Protein AF-A0A7N2MA25-F1 (afdb_monomer_lite)

Foldseek 3Di:
DDPVVVVVVVVVVVVVPDDDDDDDPDDDPPDDDDPPDWCAPPVRQETQFKAWAPDWFADQLVVRHHYKHAAACAPVGSPGAQWIWGWDDDPFIWIFIGRNPHTPDTQDGDPPQGRPNCCVSHPDPFKDWDFDDDNGITTIHIHGPDNPKTKIWGDHNPDIDIDIDDDD

Radius of gyration: 19.83 Å; chains: 1; bounding box: 59×54×41 Å

Structure (mmCIF, N/CA/C/O backbone):
data_AF-A0A7N2MA25-F1
#
_entry.id   AF-A0A7N2MA25-F1
#
loop_
_atom_site.group_PDB
_atom_site.id
_atom_site.type_symbol
_atom_site.label_atom_id
_atom_site.label_alt_id
_atom_site.label_comp_id
_atom_site.label_asym_id
_atom_site.label_entity_id
_atom_site.label_seq_id
_atom_site.pdbx_PDB_ins_code
_atom_site.Cartn_x
_atom_site.Cartn_y
_atom_site.Cartn_z
_atom_site.occupancy
_atom_site.B_iso_or_equiv
_atom_site.auth_seq_id
_atom_site.auth_comp_id
_atom_site.auth_asym_id
_atom_site.auth_atom_id
_atom_site.pdbx_PDB_model_num
ATOM 1 N N . MET A 1 1 ? -39.506 -39.797 2.933 1.00 55.94 1 MET A N 1
ATOM 2 C CA . MET A 1 1 ? -38.045 -39.605 2.817 1.00 55.94 1 MET A CA 1
ATOM 3 C C . MET A 1 1 ? -37.499 -39.537 4.226 1.00 55.94 1 MET A C 1
ATOM 5 O O . MET A 1 1 ? -38.011 -38.755 5.014 1.00 55.94 1 MET A O 1
ATOM 9 N N . ASP A 1 2 ? -36.587 -40.445 4.551 1.00 72.44 2 ASP A N 1
ATOM 10 C CA . ASP A 1 2 ? -36.148 -40.732 5.917 1.00 72.44 2 ASP A CA 1
ATOM 11 C C . ASP A 1 2 ? -35.286 -39.594 6.486 1.00 72.44 2 ASP A C 1
ATOM 13 O O . ASP A 1 2 ? -34.375 -39.114 5.809 1.00 72.44 2 ASP A O 1
ATOM 17 N N . ILE A 1 3 ? -35.547 -39.169 7.725 1.00 68.56 3 ILE A N 1
ATOM 18 C CA . ILE A 1 3 ? -34.799 -38.088 8.405 1.00 68.56 3 ILE A CA 1
ATOM 19 C C . ILE A 1 3 ? -33.303 -38.425 8.481 1.00 68.56 3 ILE A C 1
ATOM 21 O O . ILE A 1 3 ? -32.451 -37.546 8.344 1.00 68.56 3 ILE A O 1
ATOM 25 N N . PHE A 1 4 ? -32.980 -39.715 8.593 1.00 60.16 4 PHE A N 1
ATOM 26 C CA . PHE A 1 4 ? -31.611 -40.220 8.589 1.00 60.16 4 PHE A CA 1
ATOM 27 C C . PHE A 1 4 ? -30.859 -39.934 7.280 1.00 60.16 4 PHE A C 1
ATOM 29 O O . PHE A 1 4 ? -29.661 -39.659 7.317 1.00 60.16 4 PHE A O 1
ATOM 36 N N . ALA A 1 5 ? -31.544 -39.909 6.131 1.00 62.34 5 ALA A N 1
ATOM 37 C CA . ALA A 1 5 ? -30.923 -39.576 4.848 1.00 62.34 5 ALA A CA 1
ATOM 38 C C . ALA A 1 5 ? -30.605 -38.075 4.729 1.00 62.34 5 ALA A C 1
ATOM 40 O O . ALA A 1 5 ? -29.614 -37.700 4.106 1.00 62.34 5 ALA A O 1
ATOM 41 N N . PHE A 1 6 ? -31.412 -37.212 5.357 1.00 59.50 6 PHE A N 1
ATOM 42 C CA . PHE A 1 6 ? -31.231 -35.758 5.304 1.00 59.50 6 PHE A CA 1
ATOM 43 C C . PHE A 1 6 ? -30.041 -35.292 6.151 1.00 59.50 6 PHE A C 1
ATOM 45 O O . PHE A 1 6 ? -29.257 -34.460 5.702 1.00 59.50 6 PHE A O 1
ATOM 52 N N . VAL A 1 7 ? -29.869 -35.879 7.340 1.00 66.12 7 VAL A N 1
ATOM 53 C CA . VAL A 1 7 ? -28.727 -35.596 8.227 1.00 66.12 7 VAL A CA 1
ATOM 54 C C . VAL A 1 7 ? -27.410 -36.056 7.595 1.00 66.12 7 VAL A C 1
ATOM 56 O O . VAL A 1 7 ? -26.409 -35.348 7.681 1.00 66.12 7 VAL A O 1
ATOM 59 N N . TYR A 1 8 ? -27.416 -37.202 6.907 1.00 63.12 8 TYR A N 1
ATOM 60 C CA . TYR A 1 8 ? -26.230 -37.717 6.218 1.00 63.12 8 TYR A CA 1
ATOM 61 C C . TYR A 1 8 ? -25.859 -36.863 4.995 1.00 63.12 8 TYR A C 1
ATOM 63 O O . TYR A 1 8 ? -24.689 -36.551 4.770 1.00 63.12 8 TYR A O 1
ATOM 71 N N . LEU A 1 9 ? -26.862 -36.414 4.230 1.00 59.19 9 LEU A N 1
ATOM 72 C CA . LEU A 1 9 ? -26.652 -35.526 3.088 1.00 59.19 9 LEU A CA 1
ATOM 73 C C . LEU A 1 9 ? -26.126 -34.155 3.542 1.00 59.19 9 LEU A C 1
ATOM 75 O O . LEU A 1 9 ? -25.170 -33.648 2.957 1.00 59.19 9 LEU A O 1
ATOM 79 N N . SER A 1 10 ? -26.664 -33.590 4.630 1.00 63.06 10 SER A N 1
ATOM 80 C CA . SER A 1 10 ? -26.187 -32.310 5.165 1.00 63.06 10 SER A CA 1
ATOM 81 C C . SER A 1 10 ? -24.799 -32.409 5.806 1.00 63.06 10 SER A C 1
ATOM 83 O O . SER A 1 10 ? -24.002 -31.486 5.655 1.00 63.06 10 SER A O 1
ATOM 85 N N . SER A 1 11 ? -24.471 -33.518 6.485 1.00 60.53 11 SER A N 1
ATOM 86 C CA . SER A 1 11 ? -23.129 -33.717 7.050 1.00 60.53 11 SER A CA 1
ATOM 87 C C . SER A 1 11 ? -22.079 -33.942 5.962 1.00 60.53 11 SER A C 1
ATOM 89 O O . SER A 1 11 ? -20.957 -33.465 6.097 1.00 60.53 11 SER A O 1
ATOM 91 N N . SER A 1 12 ? -22.439 -34.620 4.865 1.00 59.78 12 SER A N 1
ATOM 92 C CA . SER A 1 12 ? -21.549 -34.801 3.711 1.00 59.78 12 SER A CA 1
ATOM 93 C C . SER A 1 12 ? -21.283 -33.491 2.958 1.00 59.78 12 SER A C 1
ATOM 95 O O . SER A 1 12 ? -20.166 -33.276 2.495 1.00 59.78 12 SER A O 1
ATOM 97 N N . LEU A 1 13 ? -22.261 -32.573 2.912 1.00 56.47 13 LEU A N 1
ATOM 98 C CA . LEU A 1 13 ? -22.093 -31.246 2.310 1.00 56.47 13 LEU A CA 1
ATOM 99 C C . LEU A 1 13 ? -21.123 -30.361 3.107 1.00 56.47 13 LEU A C 1
ATOM 101 O O . LEU A 1 13 ? -20.399 -29.569 2.514 1.00 56.47 13 LEU A O 1
ATOM 105 N N . LEU A 1 14 ? -21.076 -30.507 4.436 1.00 52.88 14 LEU A N 1
ATOM 106 C CA . LEU A 1 14 ? -20.194 -29.724 5.310 1.00 52.88 14 LEU A CA 1
ATOM 107 C C . LEU A 1 14 ? -18.705 -30.074 5.152 1.00 52.88 14 LEU A C 1
ATOM 109 O O . LEU A 1 14 ? -17.858 -29.225 5.419 1.00 52.88 14 LEU A O 1
ATOM 113 N N . PHE A 1 15 ? -18.373 -31.275 4.667 1.00 51.00 15 PHE A N 1
ATOM 114 C CA . PHE A 1 15 ? -16.983 -31.675 4.416 1.00 51.00 15 PHE A CA 1
ATOM 115 C C . PHE A 1 15 ? -16.369 -31.025 3.166 1.00 51.00 15 PHE A C 1
ATOM 117 O O . PHE A 1 15 ? -15.150 -30.914 3.086 1.00 51.00 15 PHE A O 1
ATOM 124 N N . PHE A 1 16 ? -17.183 -30.543 2.220 1.00 49.88 16 PHE A N 1
ATOM 125 C CA . PHE A 1 16 ? -16.692 -29.916 0.985 1.00 49.88 16 PHE A CA 1
ATOM 126 C C . PHE A 1 16 ? -16.397 -28.412 1.111 1.00 49.88 16 PHE A C 1
ATOM 128 O O . PHE A 1 16 ? -15.905 -27.813 0.159 1.00 49.88 16 PHE A O 1
ATOM 135 N N . TYR A 1 17 ? -16.660 -27.794 2.268 1.00 52.81 17 TYR A N 1
ATOM 136 C CA . TYR A 1 17 ? -16.402 -26.361 2.477 1.00 52.81 17 TYR A CA 1
ATOM 137 C C . TYR A 1 17 ? -15.023 -26.043 3.066 1.00 52.81 17 TYR A C 1
ATOM 139 O O . TYR A 1 17 ? -14.656 -24.871 3.139 1.00 52.81 17 TYR A O 1
ATOM 147 N N . PHE A 1 18 ? -14.238 -27.049 3.454 1.00 43.97 18 PHE A N 1
ATOM 148 C CA . PHE A 1 18 ? -12.898 -26.834 3.995 1.00 43.97 18 PHE A CA 1
ATOM 149 C C . PHE A 1 18 ? -11.845 -27.120 2.926 1.00 43.97 18 PHE A C 1
ATOM 151 O O . PHE A 1 18 ? -11.321 -28.224 2.812 1.00 43.97 18 PHE A O 1
ATOM 158 N N . VAL A 1 19 ? -11.534 -26.097 2.130 1.00 56.16 19 VAL A N 1
ATOM 159 C CA . VAL A 1 19 ? -10.281 -26.069 1.372 1.00 56.16 19 VAL A CA 1
ATOM 160 C C . VAL A 1 19 ? -9.181 -25.724 2.371 1.00 56.16 19 VAL A C 1
ATOM 162 O O . VAL A 1 19 ? -9.130 -24.604 2.878 1.00 56.16 19 VAL A O 1
ATOM 165 N N . PHE A 1 20 ? -8.328 -26.693 2.699 1.00 49.16 20 PHE A N 1
ATOM 166 C CA . PHE A 1 20 ? -7.102 -26.415 3.440 1.00 49.16 20 PHE A CA 1
ATOM 167 C C . PHE A 1 20 ? -6.150 -25.623 2.534 1.00 49.16 20 PHE A C 1
ATOM 169 O O . PHE A 1 20 ? -5.960 -25.978 1.371 1.00 49.16 20 PHE A O 1
ATOM 176 N N . SER A 1 21 ? -5.591 -24.531 3.055 1.00 57.19 21 SER A N 1
ATOM 177 C CA . SER A 1 21 ? -4.531 -23.766 2.398 1.00 57.19 21 SER A CA 1
ATOM 178 C C . SER A 1 21 ? -3.234 -24.030 3.149 1.00 57.19 21 SER A C 1
ATOM 180 O O . SER A 1 21 ? -3.105 -23.608 4.296 1.00 57.19 21 SER A O 1
ATOM 182 N N . ASP A 1 22 ? -2.289 -24.713 2.511 1.00 62.56 22 ASP A N 1
ATOM 183 C CA . ASP A 1 22 ? -0.941 -24.904 3.046 1.00 62.56 22 ASP A CA 1
ATOM 184 C C . ASP A 1 22 ? -0.049 -23.724 2.641 1.00 62.56 22 ASP A C 1
ATOM 186 O O . ASP A 1 22 ? -0.010 -23.330 1.474 1.00 62.56 22 ASP A O 1
ATOM 190 N N . ALA A 1 23 ? 0.676 -23.157 3.606 1.00 63.81 23 ALA A N 1
ATOM 191 C CA . ALA A 1 23 ? 1.702 -22.147 3.372 1.00 63.81 23 ALA A CA 1
ATOM 192 C C . ALA A 1 23 ? 3.058 -22.696 3.833 1.00 63.81 23 ALA A C 1
ATOM 194 O O . ALA A 1 23 ? 3.154 -23.330 4.881 1.00 63.81 23 ALA A O 1
ATOM 195 N N . ALA A 1 24 ? 4.105 -22.484 3.034 1.00 67.25 24 ALA A N 1
ATOM 196 C CA . ALA A 1 24 ? 5.459 -22.880 3.399 1.00 67.25 24 ALA A CA 1
ATOM 197 C C . ALA A 1 24 ? 6.098 -21.815 4.305 1.00 67.25 24 ALA A C 1
ATOM 199 O O . ALA A 1 24 ? 6.186 -20.648 3.926 1.00 67.25 24 ALA A O 1
ATOM 200 N N . ASP A 1 25 ? 6.606 -22.233 5.465 1.00 66.38 25 ASP A N 1
ATOM 201 C CA . ASP A 1 25 ? 7.183 -21.334 6.479 1.00 66.38 25 ASP A CA 1
ATOM 202 C C . ASP A 1 25 ? 8.663 -20.980 6.222 1.00 66.38 25 ASP A C 1
ATOM 204 O O . ASP A 1 25 ? 9.297 -20.272 7.007 1.00 66.38 25 ASP A O 1
ATOM 208 N N . SER A 1 26 ? 9.276 -21.520 5.165 1.00 65.06 26 SER A N 1
ATOM 209 C CA . SER A 1 26 ? 10.691 -21.309 4.834 1.00 65.06 26 SER A CA 1
ATOM 210 C C . SER A 1 26 ? 10.931 -21.435 3.333 1.00 65.06 26 SER A C 1
ATOM 212 O O . SER A 1 26 ? 10.431 -22.362 2.699 1.00 65.06 26 SER A O 1
ATOM 214 N N . ILE A 1 27 ? 11.729 -20.516 2.781 1.00 68.12 27 ILE A N 1
ATOM 215 C CA . ILE A 1 27 ? 12.144 -20.510 1.375 1.00 68.12 27 ILE A CA 1
ATOM 216 C C . ILE A 1 27 ? 13.655 -20.723 1.269 1.00 68.12 27 ILE A C 1
ATOM 218 O O . ILE A 1 27 ? 14.432 -20.177 2.051 1.00 68.12 27 ILE A O 1
ATOM 222 N N . THR A 1 28 ? 14.078 -21.524 0.297 1.00 68.31 28 THR A N 1
ATOM 223 C CA . THR A 1 28 ? 15.496 -21.742 -0.033 1.00 68.31 28 THR A CA 1
ATOM 224 C C . THR A 1 28 ? 15.857 -21.016 -1.331 1.00 68.31 28 THR A C 1
ATOM 226 O O . THR A 1 28 ? 14.993 -20.799 -2.175 1.00 68.31 28 THR A O 1
ATOM 229 N N . GLN A 1 29 ? 17.133 -20.658 -1.531 1.00 52.62 29 GLN A N 1
ATOM 230 C CA . GLN A 1 29 ? 17.585 -19.898 -2.715 1.00 52.62 29 GLN A CA 1
ATOM 231 C C . GLN A 1 29 ? 17.231 -20.543 -4.068 1.00 52.62 29 GLN A C 1
ATOM 233 O O . GLN A 1 29 ? 17.138 -19.839 -5.068 1.00 52.62 29 GLN A O 1
ATOM 238 N N . PHE A 1 30 ? 17.039 -21.863 -4.115 1.00 69.56 30 PHE A N 1
ATOM 239 C CA . PHE A 1 30 ? 16.773 -22.604 -5.353 1.00 69.56 30 PHE A CA 1
ATOM 240 C C . PHE A 1 30 ? 15.283 -22.853 -5.615 1.00 69.56 30 PHE A C 1
ATOM 242 O O . PHE A 1 30 ? 14.934 -23.514 -6.591 1.00 69.56 30 PHE A O 1
ATOM 249 N N . GLN A 1 31 ? 14.394 -22.345 -4.759 1.00 66.56 31 GLN A N 1
ATOM 250 C CA . GLN A 1 31 ? 12.957 -22.415 -4.994 1.00 66.56 31 GLN A CA 1
ATOM 251 C C . GLN A 1 31 ? 12.506 -21.234 -5.853 1.00 66.56 31 GLN A C 1
ATOM 253 O O . GLN A 1 31 ? 12.561 -20.079 -5.437 1.00 66.56 31 GLN A O 1
ATOM 258 N N . SER A 1 32 ? 12.022 -21.535 -7.057 1.00 60.56 32 SER A N 1
ATOM 259 C CA . SER A 1 32 ? 11.323 -20.562 -7.892 1.00 60.56 32 SER A CA 1
ATOM 260 C C . SER A 1 32 ? 9.935 -20.284 -7.317 1.00 60.56 32 SER A C 1
ATOM 262 O O . SER A 1 32 ? 9.167 -21.216 -7.076 1.00 60.56 32 SER A O 1
ATOM 264 N N . LEU A 1 33 ? 9.592 -19.010 -7.146 1.00 63.66 33 LEU A N 1
ATOM 265 C CA . LEU A 1 33 ? 8.234 -18.586 -6.813 1.00 63.66 33 LEU A CA 1
ATOM 266 C C . LEU A 1 33 ? 7.412 -18.490 -8.098 1.00 6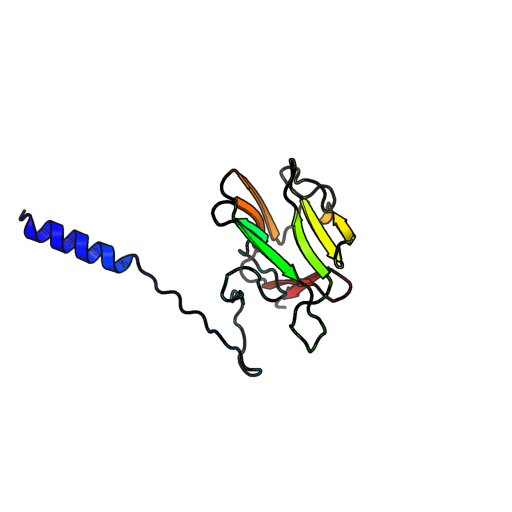3.66 33 LEU A C 1
ATOM 268 O O . LEU A 1 33 ? 7.834 -17.823 -9.042 1.00 63.66 33 LEU A O 1
ATOM 272 N N . SER A 1 34 ? 6.248 -19.139 -8.138 1.00 57.75 34 SER A N 1
ATOM 273 C CA . SER A 1 34 ? 5.287 -18.928 -9.222 1.00 57.75 34 SER A CA 1
ATOM 274 C C . SER A 1 34 ? 4.583 -17.583 -9.061 1.00 57.75 34 SER A C 1
ATOM 276 O O . SER A 1 34 ? 4.331 -17.134 -7.938 1.00 57.75 34 SER A O 1
ATOM 278 N N . ASP A 1 35 ? 4.218 -16.947 -10.170 1.00 48.81 35 ASP A N 1
ATOM 279 C CA . ASP A 1 35 ? 3.428 -15.719 -10.125 1.00 48.81 35 ASP A CA 1
ATOM 280 C C . ASP A 1 35 ? 2.061 -15.955 -9.470 1.00 48.81 35 ASP A C 1
ATOM 282 O O . ASP A 1 35 ? 1.439 -17.006 -9.622 1.00 48.81 35 ASP A O 1
ATOM 286 N N . GLY A 1 36 ? 1.621 -14.973 -8.681 1.00 53.19 36 GLY A N 1
ATOM 287 C CA . GLY A 1 36 ? 0.456 -15.093 -7.798 1.00 53.19 36 GLY A CA 1
ATOM 288 C C . GLY A 1 36 ? 0.785 -15.621 -6.397 1.00 53.19 36 GLY A C 1
ATOM 289 O O . GLY A 1 36 ? -0.057 -15.533 -5.504 1.00 53.19 36 GLY A O 1
ATOM 290 N N . THR A 1 37 ? 2.012 -16.096 -6.158 1.00 54.41 37 THR A N 1
ATOM 291 C CA . THR A 1 37 ? 2.454 -16.480 -4.811 1.00 54.41 37 THR A CA 1
ATOM 292 C C . THR A 1 37 ? 2.776 -15.223 -4.008 1.00 54.41 37 THR A C 1
ATOM 294 O O . THR A 1 37 ? 3.712 -14.491 -4.326 1.00 54.41 37 THR A O 1
ATOM 297 N N . THR A 1 38 ? 1.995 -14.957 -2.962 1.00 58.69 38 THR A N 1
ATOM 298 C CA . THR A 1 38 ? 2.275 -13.864 -2.025 1.00 58.69 38 THR A CA 1
ATOM 299 C C . THR A 1 38 ? 3.033 -14.433 -0.836 1.00 58.69 38 THR A C 1
ATOM 301 O O . THR A 1 38 ? 2.508 -15.278 -0.116 1.00 58.69 38 THR A O 1
ATOM 304 N N . LEU A 1 39 ? 4.265 -13.976 -0.620 1.00 65.81 39 LEU A N 1
ATOM 305 C CA . LEU A 1 39 ? 5.011 -14.314 0.588 1.00 65.81 39 LEU A CA 1
ATOM 306 C C . LEU A 1 39 ? 4.551 -13.397 1.707 1.00 65.81 39 LEU A C 1
ATOM 308 O O . LEU A 1 39 ? 5.001 -12.260 1.795 1.00 65.81 39 LEU A O 1
ATOM 312 N N . VAL A 1 40 ? 3.619 -13.880 2.516 1.00 66.00 40 VAL A N 1
ATOM 313 C CA . VAL A 1 40 ? 3.088 -13.150 3.664 1.00 66.00 40 VAL A CA 1
ATOM 314 C C . VAL A 1 40 ? 3.796 -13.633 4.926 1.00 66.00 40 VAL A C 1
ATOM 316 O O . VAL A 1 40 ? 4.109 -14.816 5.055 1.00 66.00 40 VAL A O 1
ATOM 319 N N . SER A 1 41 ? 4.071 -12.727 5.857 1.00 65.19 41 SER A N 1
ATOM 320 C CA . SER A 1 41 ? 4.523 -13.080 7.196 1.00 65.19 41 SER A CA 1
ATOM 321 C C . SER A 1 41 ? 3.518 -14.010 7.885 1.00 65.19 41 SER A C 1
ATOM 323 O O . SER A 1 41 ? 2.326 -14.017 7.575 1.00 65.19 41 SER A O 1
ATOM 325 N N . LYS A 1 42 ? 3.995 -14.795 8.856 1.00 66.94 42 LYS A N 1
ATOM 326 C CA . LYS A 1 42 ? 3.188 -15.790 9.584 1.00 66.94 42 LYS A CA 1
ATOM 327 C C . LYS A 1 42 ? 1.910 -15.213 10.213 1.00 66.94 42 LYS A C 1
ATOM 329 O O . LYS A 1 42 ? 0.911 -15.910 10.342 1.00 66.94 42 LYS A O 1
ATOM 334 N N . ASP A 1 43 ? 1.961 -13.959 10.636 1.00 66.12 43 ASP A N 1
ATOM 335 C CA . ASP A 1 43 ? 0.877 -13.199 11.261 1.00 66.12 43 ASP A CA 1
ATOM 336 C C . ASP A 1 43 ? 0.054 -12.366 10.263 1.00 66.12 43 ASP A C 1
ATOM 338 O O . ASP A 1 43 ? -0.885 -11.683 10.662 1.00 66.12 43 ASP A O 1
ATOM 342 N N . GLY A 1 44 ? 0.377 -12.405 8.968 1.00 62.56 44 GLY A N 1
ATOM 343 C CA . GLY A 1 44 ? -0.350 -11.648 7.952 1.00 62.56 44 GLY A CA 1
ATOM 344 C C . GLY A 1 44 ? 0.017 -10.164 7.866 1.00 62.56 44 GLY A C 1
ATOM 345 O O . GLY A 1 44 ? -0.571 -9.458 7.046 1.00 62.56 44 GLY A O 1
ATOM 346 N N . SER A 1 45 ? 0.933 -9.682 8.712 1.00 55.41 45 SER A N 1
ATOM 347 C CA . SER A 1 45 ? 1.233 -8.254 8.889 1.00 55.41 45 SER A CA 1
ATOM 348 C C . SER A 1 45 ? 1.987 -7.631 7.718 1.00 55.41 45 SER A C 1
ATOM 350 O O . SER A 1 45 ? 1.862 -6.435 7.469 1.00 55.41 45 SER A O 1
ATOM 352 N N . PHE A 1 46 ? 2.735 -8.417 6.944 1.00 53.69 46 PHE A N 1
ATOM 353 C CA . PHE A 1 46 ? 3.404 -7.901 5.756 1.00 53.69 46 PHE A CA 1
ATOM 354 C C . PHE A 1 46 ? 3.536 -8.942 4.657 1.00 53.69 46 PHE A C 1
ATOM 356 O O . PHE A 1 46 ? 3.686 -10.132 4.915 1.00 53.69 46 PHE A O 1
ATOM 363 N N . ALA A 1 47 ? 3.539 -8.475 3.411 1.00 60.06 47 ALA A N 1
ATOM 364 C CA . ALA A 1 47 ? 3.958 -9.269 2.268 1.00 60.06 47 ALA A CA 1
ATOM 365 C C . ALA A 1 47 ? 5.363 -8.835 1.839 1.00 60.06 47 ALA A C 1
ATOM 367 O O . ALA A 1 47 ? 5.674 -7.643 1.832 1.00 60.06 47 ALA A O 1
ATOM 368 N N . LEU A 1 48 ? 6.222 -9.793 1.497 1.00 63.69 48 LEU A N 1
ATOM 369 C CA . LEU A 1 48 ? 7.592 -9.545 1.069 1.00 63.69 48 LEU A CA 1
ATOM 370 C C . LEU A 1 48 ? 7.591 -8.615 -0.148 1.00 63.69 48 LEU A C 1
ATOM 372 O O . LEU A 1 48 ? 7.236 -9.078 -1.221 1.00 63.69 48 LEU A O 1
ATOM 376 N N . GLY A 1 49 ? 7.985 -7.346 0.035 1.00 57.09 49 GLY A N 1
ATOM 377 C CA . GLY A 1 49 ? 8.473 -6.348 -0.943 1.00 57.09 49 GLY A CA 1
ATOM 378 C C . GLY A 1 49 ? 7.718 -6.102 -2.260 1.00 57.09 49 GLY A C 1
ATOM 379 O O . GLY A 1 49 ? 8.076 -5.178 -2.987 1.00 57.09 49 GLY A O 1
ATOM 380 N N . PHE A 1 50 ? 6.707 -6.896 -2.588 1.00 70.44 50 PHE A N 1
ATOM 381 C CA . PHE A 1 50 ? 6.057 -6.975 -3.883 1.00 70.44 50 PHE A CA 1
ATOM 382 C C . PHE A 1 50 ? 4.561 -6.770 -3.685 1.00 70.44 50 PHE A C 1
ATOM 384 O O . PHE A 1 50 ? 3.915 -7.488 -2.925 1.00 70.44 50 PHE A O 1
ATOM 391 N N . PHE A 1 51 ? 4.001 -5.803 -4.400 1.00 78.06 51 PHE A N 1
ATOM 392 C CA . PHE A 1 51 ? 2.562 -5.630 -4.511 1.00 78.06 51 PHE A CA 1
ATOM 393 C C . PHE A 1 51 ? 2.101 -6.094 -5.886 1.00 78.06 51 PHE A C 1
ATOM 395 O O . PHE A 1 51 ? 2.423 -5.479 -6.910 1.00 78.06 51 PHE A O 1
ATOM 402 N N . SER A 1 52 ? 1.371 -7.202 -5.881 1.00 82.00 52 SER A N 1
ATOM 403 C CA . SER A 1 52 ? 0.932 -7.949 -7.057 1.00 82.00 52 SER A CA 1
ATOM 404 C C . SER A 1 52 ? -0.583 -7.817 -7.261 1.00 82.00 52 SER A C 1
ATOM 406 O O . SER A 1 52 ? -1.297 -7.434 -6.327 1.00 82.00 52 SER A O 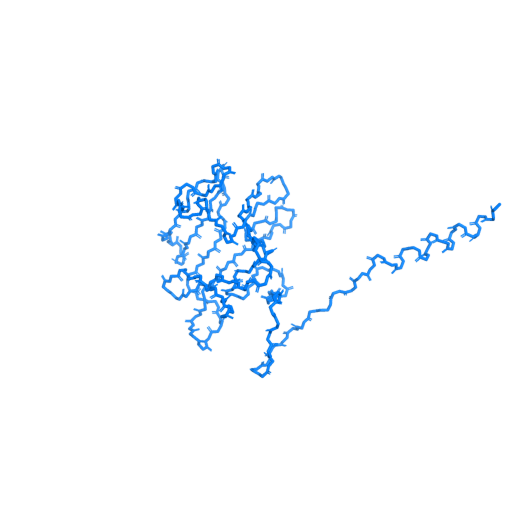1
ATOM 408 N N . PRO A 1 53 ? -1.095 -8.134 -8.464 1.00 84.31 53 PRO A N 1
ATOM 409 C CA . PRO A 1 53 ? -2.523 -8.107 -8.742 1.00 84.31 53 PRO A CA 1
ATOM 410 C C . PRO A 1 53 ? -3.333 -8.928 -7.729 1.00 84.31 53 PRO A C 1
ATOM 412 O O . PRO A 1 53 ? -2.914 -10.014 -7.335 1.00 84.31 53 PRO A O 1
ATOM 415 N N . GLY A 1 54 ? -4.486 -8.411 -7.304 1.00 82.56 54 GLY A N 1
ATOM 416 C CA . GLY A 1 54 ? -5.381 -9.062 -6.339 1.00 82.56 54 GLY A CA 1
ATOM 417 C C . GLY A 1 54 ? -4.988 -8.914 -4.862 1.00 82.56 54 GLY A C 1
ATOM 418 O O . GLY A 1 54 ? -5.800 -9.213 -3.984 1.00 82.56 54 GLY A O 1
ATOM 419 N N . MET A 1 55 ? -3.788 -8.411 -4.552 1.00 86.00 55 MET A N 1
ATOM 420 C CA . MET A 1 55 ? -3.398 -8.113 -3.171 1.00 86.00 55 MET A CA 1
ATOM 421 C C . MET A 1 55 ? -4.128 -6.875 -2.630 1.00 86.00 55 MET A C 1
ATOM 423 O O . MET A 1 55 ? -4.443 -5.937 -3.366 1.00 86.00 55 MET A O 1
ATOM 427 N N . LYS A 1 56 ? -4.341 -6.848 -1.309 1.00 90.56 5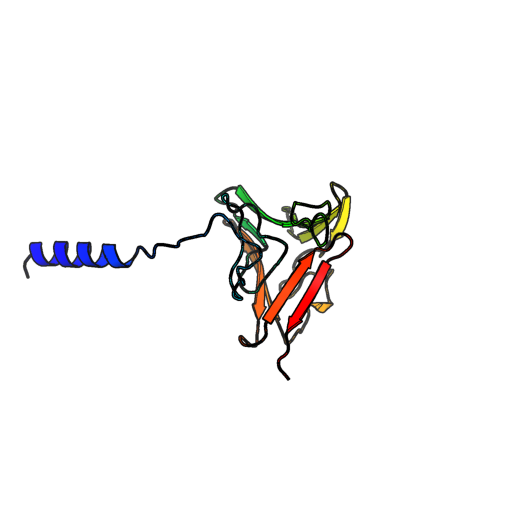6 LYS A N 1
ATOM 428 C CA . LYS A 1 56 ? -4.904 -5.702 -0.583 1.00 90.56 56 LYS A CA 1
ATOM 429 C C . LYS A 1 56 ? -3.808 -4.991 0.206 1.00 90.56 56 LYS A C 1
ATOM 431 O O . LYS A 1 56 ? -3.253 -5.572 1.133 1.00 90.56 56 LYS A O 1
ATOM 436 N N . LEU A 1 57 ? -3.539 -3.737 -0.141 1.00 90.81 57 LEU A N 1
ATOM 437 C CA . LEU A 1 57 ? -2.680 -2.828 0.613 1.00 90.81 57 LEU A CA 1
ATOM 438 C C . LEU A 1 57 ? -3.559 -1.929 1.486 1.00 90.81 57 LEU A C 1
ATOM 440 O O . LEU A 1 57 ? -4.344 -1.147 0.955 1.00 90.81 57 LEU A O 1
ATOM 444 N N . GLY A 1 58 ? -3.456 -2.038 2.804 1.00 93.81 58 GLY A N 1
ATOM 445 C CA . GLY A 1 58 ? -4.255 -1.290 3.766 1.00 93.81 58 GLY A CA 1
ATOM 446 C C . GLY A 1 58 ? -4.799 -2.152 4.898 1.00 93.81 58 GLY A C 1
ATOM 447 O O . GLY A 1 58 ? -4.289 -3.225 5.196 1.00 93.81 58 GLY A O 1
ATOM 448 N N . TRP A 1 59 ? -5.873 -1.685 5.512 1.00 95.06 59 TRP A N 1
ATOM 449 C CA . TRP A 1 59 ? -6.342 -2.137 6.810 1.00 95.06 59 TRP A CA 1
ATOM 450 C C . TRP A 1 59 ? -7.514 -3.106 6.722 1.00 95.06 59 TRP A C 1
ATOM 452 O O . TRP A 1 59 ? -8.510 -2.848 6.040 1.00 95.06 59 TRP A O 1
ATOM 462 N N . ASP A 1 60 ? -7.431 -4.177 7.501 1.00 94.69 60 ASP A N 1
ATOM 463 C CA . ASP A 1 60 ? -8.593 -4.913 7.981 1.00 94.69 60 ASP A CA 1
ATOM 464 C C . ASP A 1 60 ? -8.988 -4.363 9.355 1.00 94.69 60 ASP A C 1
ATOM 466 O O . ASP A 1 60 ? -8.332 -4.623 10.364 1.00 94.69 60 ASP A O 1
ATOM 470 N N . LEU A 1 61 ? -10.059 -3.570 9.392 1.00 95.75 61 LEU A N 1
ATOM 471 C CA . LEU A 1 61 ? -10.506 -2.882 10.605 1.00 95.75 61 LEU A CA 1
ATOM 472 C C . LEU A 1 61 ? -11.169 -3.834 11.607 1.00 95.75 61 LEU A C 1
ATOM 474 O O . LEU A 1 61 ? -11.389 -3.458 12.754 1.00 95.75 61 LEU A O 1
ATOM 478 N N . ARG A 1 62 ? -11.531 -5.053 11.187 1.00 94.62 62 ARG A N 1
ATOM 479 C CA . ARG A 1 62 ? -12.154 -6.048 12.072 1.00 94.62 62 ARG A CA 1
ATOM 480 C C . ARG A 1 62 ? -11.115 -6.763 12.919 1.00 94.62 62 ARG A C 1
ATOM 482 O O . ARG A 1 62 ? -11.410 -7.130 14.051 1.00 94.62 62 ARG A O 1
ATOM 489 N N . THR A 1 63 ? -9.937 -6.988 12.345 1.00 92.62 63 THR A N 1
ATOM 490 C CA . THR A 1 63 ? -8.832 -7.706 12.988 1.00 92.62 63 THR A CA 1
ATOM 491 C C . THR A 1 63 ? -7.699 -6.788 13.433 1.00 92.62 63 THR A C 1
ATOM 493 O O . THR A 1 63 ? -6.721 -7.291 13.970 1.00 92.62 63 THR A O 1
ATOM 496 N N . ASP A 1 64 ? -7.814 -5.480 13.186 1.00 91.56 64 ASP A N 1
ATOM 497 C CA . ASP A 1 64 ? -6.760 -4.486 13.429 1.00 91.56 64 ASP A CA 1
ATOM 498 C C . ASP A 1 64 ? -5.440 -4.836 12.714 1.00 91.56 64 ASP A C 1
ATOM 500 O O . ASP A 1 64 ? -4.345 -4.714 13.258 1.00 91.56 64 ASP A O 1
ATOM 504 N N . LEU A 1 65 ? -5.554 -5.334 11.477 1.00 90.50 65 LEU A N 1
ATOM 505 C CA . LEU A 1 65 ? -4.410 -5.765 10.673 1.00 90.50 65 LEU A CA 1
ATOM 506 C C . LEU A 1 65 ? -4.076 -4.711 9.616 1.00 90.50 65 LEU A C 1
ATOM 508 O O . LEU A 1 65 ? -4.860 -4.505 8.687 1.00 90.50 65 LEU A O 1
ATOM 512 N N . ASP A 1 66 ? -2.896 -4.103 9.719 1.00 89.81 66 ASP A N 1
ATOM 513 C CA . ASP A 1 66 ? -2.327 -3.232 8.685 1.00 89.81 66 ASP A CA 1
ATOM 514 C C . ASP A 1 66 ? -1.500 -4.052 7.690 1.00 89.81 66 ASP A C 1
ATOM 516 O O . ASP A 1 66 ? -0.539 -4.715 8.073 1.00 89.81 66 ASP A O 1
ATOM 520 N N . ARG A 1 67 ? -1.865 -4.000 6.408 1.00 89.81 67 ARG A N 1
ATOM 521 C CA . ARG A 1 67 ? -1.122 -4.612 5.303 1.00 89.81 67 ARG A CA 1
ATOM 522 C C . ARG A 1 67 ? -0.382 -3.510 4.554 1.00 89.81 67 ARG A C 1
ATOM 524 O O . ARG A 1 67 ? -0.982 -2.790 3.755 1.00 89.81 67 ARG A O 1
ATOM 531 N N . TYR A 1 68 ? 0.925 -3.413 4.744 1.00 87.69 68 TYR A N 1
ATOM 532 C CA . TYR A 1 68 ? 1.770 -2.424 4.072 1.00 87.69 68 TYR A CA 1
ATOM 533 C C . TYR A 1 68 ? 2.990 -3.082 3.414 1.00 87.69 68 TYR A C 1
ATOM 535 O O . TYR A 1 68 ? 3.341 -4.226 3.704 1.00 87.69 68 TYR A O 1
ATOM 543 N N . LEU A 1 69 ? 3.638 -2.360 2.498 1.00 85.31 69 LEU A N 1
ATOM 544 C CA . LEU A 1 69 ? 4.929 -2.752 1.936 1.00 85.31 69 LEU A CA 1
ATOM 545 C C . LEU A 1 69 ? 6.062 -2.093 2.708 1.00 85.31 69 LEU A C 1
ATOM 547 O O . LEU A 1 69 ? 5.962 -0.932 3.104 1.00 85.31 69 LEU A O 1
ATOM 551 N N . PHE A 1 70 ? 7.187 -2.787 2.803 1.00 85.25 70 PHE A N 1
ATOM 552 C CA . PHE A 1 70 ? 8.465 -2.197 3.174 1.00 85.25 70 PHE A CA 1
ATOM 553 C C . PHE A 1 70 ? 9.511 -2.470 2.098 1.00 85.25 70 PHE A C 1
ATOM 555 O O . PHE A 1 70 ? 9.436 -3.459 1.366 1.00 85.25 70 PHE A O 1
ATOM 562 N N . ALA A 1 71 ? 10.496 -1.584 2.015 1.00 83.81 71 ALA A N 1
ATOM 563 C CA . ALA A 1 71 ? 11.648 -1.775 1.153 1.00 83.81 71 ALA A CA 1
ATOM 564 C C . ALA A 1 71 ? 12.577 -2.828 1.734 1.00 83.81 71 ALA A C 1
ATOM 566 O O . ALA A 1 71 ? 12.736 -2.898 2.950 1.00 83.81 71 ALA A O 1
ATOM 567 N N . TRP A 1 72 ? 13.241 -3.599 0.882 1.00 78.81 72 TRP A N 1
ATOM 568 C CA . TRP A 1 72 ? 14.327 -4.456 1.345 1.00 78.81 72 TRP A CA 1
ATOM 569 C C . TRP A 1 72 ? 15.470 -3.614 1.901 1.00 78.81 72 TRP A C 1
ATOM 571 O O . TRP A 1 72 ? 15.765 -2.516 1.409 1.00 78.81 72 TRP A O 1
ATOM 581 N N . LYS A 1 73 ? 16.135 -4.142 2.927 1.00 78.25 73 LYS A N 1
ATOM 582 C CA . LYS A 1 73 ? 17.300 -3.497 3.513 1.00 78.25 73 LYS A CA 1
ATOM 583 C C . LYS A 1 73 ? 18.451 -3.414 2.521 1.00 78.25 73 LYS A C 1
ATOM 585 O O . LYS A 1 73 ? 19.170 -2.424 2.578 1.00 78.25 73 LYS A O 1
ATOM 590 N N . SER A 1 74 ? 18.609 -4.362 1.597 1.00 74.50 74 SER A N 1
ATOM 591 C CA . SER A 1 74 ? 19.474 -4.254 0.407 1.00 74.50 74 SER A CA 1
ATOM 592 C C . SER A 1 74 ? 19.040 -5.239 -0.687 1.00 74.50 74 SER A C 1
ATOM 594 O O . SER A 1 74 ? 18.106 -6.005 -0.485 1.00 74.50 74 SER A O 1
ATOM 596 N N . SER A 1 75 ? 19.710 -5.232 -1.846 1.00 73.50 75 SER A N 1
ATOM 597 C CA . SER A 1 75 ? 19.492 -6.220 -2.921 1.00 73.50 75 SER A CA 1
ATOM 598 C C . SER A 1 75 ? 19.628 -7.669 -2.450 1.00 73.50 75 SER A C 1
ATOM 600 O O . SER A 1 75 ? 18.943 -8.546 -2.966 1.00 73.50 75 SER A O 1
ATOM 602 N N . ASP A 1 76 ? 20.491 -7.896 -1.461 1.00 75.38 76 ASP A N 1
ATOM 603 C CA . ASP A 1 76 ? 20.856 -9.221 -0.956 1.00 75.38 76 ASP A CA 1
ATOM 604 C C . ASP A 1 76 ? 20.305 -9.491 0.458 1.00 75.38 76 ASP A C 1
ATOM 606 O O . ASP A 1 76 ? 20.449 -10.595 0.980 1.00 75.38 76 ASP A O 1
ATOM 610 N N . ASP A 1 77 ? 19.673 -8.494 1.090 1.00 72.00 77 ASP A N 1
ATOM 611 C CA . ASP A 1 77 ? 19.099 -8.574 2.436 1.00 72.00 77 ASP A CA 1
ATOM 612 C C . ASP A 1 77 ? 17.596 -8.228 2.390 1.00 72.00 77 ASP A C 1
ATOM 614 O O . ASP A 1 77 ? 17.234 -7.043 2.386 1.00 72.00 77 ASP A O 1
ATOM 618 N N . PRO A 1 78 ? 16.707 -9.243 2.379 1.00 72.94 78 PRO A N 1
ATOM 619 C CA . PRO A 1 78 ? 15.261 -9.049 2.312 1.00 72.94 78 PRO A CA 1
ATOM 620 C C . PRO A 1 78 ? 14.637 -8.599 3.641 1.00 72.94 78 PRO A C 1
ATOM 622 O O . PRO A 1 78 ? 13.412 -8.484 3.729 1.00 72.94 78 PRO A O 1
ATOM 625 N N . SER A 1 79 ? 15.438 -8.366 4.690 1.00 78.19 79 SER A N 1
ATOM 626 C CA . SER A 1 79 ? 14.920 -7.830 5.950 1.00 78.19 79 SER A CA 1
ATOM 627 C C . SER A 1 79 ? 14.318 -6.426 5.763 1.00 78.19 79 SER A C 1
ATOM 629 O O . SER A 1 79 ? 14.670 -5.721 4.810 1.00 78.19 79 SER A O 1
ATOM 631 N N . PRO A 1 80 ? 13.396 -5.998 6.646 1.00 80.00 80 PRO A N 1
ATOM 632 C CA . PRO A 1 80 ? 12.756 -4.694 6.524 1.00 80.00 80 PRO A CA 1
ATOM 633 C C . PRO A 1 80 ? 13.753 -3.529 6.538 1.00 80.00 80 PRO A C 1
ATOM 635 O O . PRO A 1 80 ? 14.533 -3.354 7.474 1.00 80.00 80 PRO A O 1
ATOM 638 N N . GLY A 1 81 ? 13.704 -2.722 5.484 1.00 83.56 81 GLY A N 1
ATOM 639 C CA . GLY A 1 81 ? 14.405 -1.454 5.343 1.00 83.56 81 GLY A CA 1
ATOM 640 C C . GLY A 1 81 ? 13.589 -0.268 5.867 1.00 83.56 81 GLY A C 1
ATOM 641 O O . GLY A 1 81 ? 12.555 -0.415 6.513 1.00 83.56 81 GLY A O 1
ATOM 642 N N . ASN A 1 82 ? 14.064 0.944 5.574 1.00 87.38 82 ASN A N 1
ATOM 643 C CA . ASN A 1 82 ? 13.529 2.171 6.180 1.00 87.38 82 ASN A CA 1
ATOM 644 C C . ASN A 1 82 ? 12.331 2.783 5.446 1.00 87.38 82 ASN A C 1
ATOM 646 O O . ASN A 1 82 ? 11.679 3.662 6.011 1.00 87.38 82 ASN A O 1
ATOM 650 N N . LEU A 1 83 ? 12.085 2.394 4.193 1.00 88.50 83 LEU A N 1
ATOM 651 C CA . LEU A 1 83 ? 10.946 2.891 3.428 1.00 88.50 83 LEU A CA 1
ATOM 652 C C . LEU A 1 83 ? 9.739 1.979 3.619 1.00 88.50 83 LEU A C 1
ATOM 654 O O . LEU A 1 83 ? 9.872 0.759 3.538 1.00 88.50 83 LEU A O 1
ATOM 658 N N . THR A 1 84 ? 8.568 2.575 3.819 1.00 89.75 84 THR A N 1
ATOM 659 C CA . THR A 1 84 ? 7.291 1.864 3.905 1.00 89.75 84 THR A CA 1
ATOM 660 C C . THR A 1 84 ? 6.230 2.542 3.059 1.00 89.75 84 THR A C 1
ATOM 662 O O . THR A 1 84 ? 6.207 3.766 2.936 1.00 89.75 84 THR A O 1
ATOM 665 N N . TRP A 1 85 ? 5.341 1.751 2.467 1.00 89.56 85 TRP A N 1
ATOM 666 C CA . TRP A 1 85 ? 4.225 2.232 1.664 1.00 89.56 85 TRP A CA 1
ATOM 667 C C . TRP A 1 85 ? 2.937 1.549 2.104 1.00 89.56 85 TRP A C 1
ATOM 669 O O . TRP A 1 85 ? 2.843 0.325 2.087 1.00 89.56 85 TRP A O 1
ATOM 679 N N . GLY A 1 86 ? 1.945 2.334 2.506 1.00 91.75 86 GLY A N 1
ATOM 680 C CA . GLY A 1 86 ? 0.695 1.814 3.053 1.00 91.75 86 GLY A CA 1
ATOM 681 C C . GLY A 1 86 ? -0.377 2.888 3.129 1.00 91.75 86 GLY A C 1
ATOM 682 O O . GLY A 1 86 ? -0.182 4.004 2.642 1.00 91.75 86 GLY A O 1
ATOM 683 N N . ILE A 1 87 ? -1.515 2.549 3.732 1.00 94.69 87 ILE A N 1
ATOM 684 C CA . ILE A 1 87 ? -2.625 3.486 3.921 1.00 94.69 87 ILE A CA 1
ATOM 685 C C . ILE A 1 87 ? -2.544 4.107 5.308 1.00 94.69 87 ILE A C 1
ATOM 687 O O . ILE A 1 87 ? -2.433 3.402 6.306 1.00 94.69 87 ILE A O 1
ATOM 691 N N . GLU A 1 88 ? -2.677 5.428 5.378 1.00 95.00 88 GLU A N 1
ATOM 692 C CA . GLU A 1 88 ? -2.885 6.123 6.644 1.00 95.00 88 GLU A CA 1
ATOM 693 C C . GLU A 1 88 ? -4.376 6.405 6.855 1.00 95.00 88 GLU A C 1
ATOM 695 O O . GLU A 1 88 ? -5.035 7.016 6.010 1.00 95.00 88 GLU A O 1
ATOM 700 N N . LEU A 1 89 ? -4.918 5.937 7.982 1.00 93.94 89 LEU A N 1
ATOM 701 C CA . LEU A 1 89 ? -6.328 6.108 8.325 1.00 93.94 89 LEU A CA 1
ATOM 702 C C . LEU A 1 89 ? -6.589 7.506 8.899 1.00 93.94 89 LEU A C 1
ATOM 704 O O . LEU A 1 89 ? -5.958 7.934 9.862 1.00 93.94 89 LEU A O 1
ATOM 708 N N . HIS A 1 90 ? -7.562 8.204 8.322 1.00 90.12 90 HIS A N 1
ATOM 709 C CA . HIS A 1 90 ? -8.184 9.423 8.847 1.00 90.12 90 HIS A CA 1
ATOM 710 C C . HIS A 1 90 ? -9.525 9.631 8.119 1.00 90.12 90 HIS A C 1
ATOM 712 O O . HIS A 1 90 ? -10.019 8.713 7.467 1.00 90.12 90 HIS A O 1
ATOM 718 N N . ASN A 1 91 ? -10.117 10.831 8.177 1.00 90.50 91 ASN A N 1
ATOM 719 C CA . ASN A 1 91 ? -11.399 11.119 7.509 1.00 90.50 91 ASN A CA 1
ATOM 720 C C . ASN A 1 91 ? -11.396 10.836 5.990 1.00 90.50 91 ASN A C 1
ATOM 722 O O . ASN A 1 91 ? -12.453 10.601 5.415 1.00 90.50 91 ASN A O 1
ATOM 726 N N . TYR A 1 92 ? -10.223 10.861 5.349 1.00 91.38 92 TYR A N 1
ATOM 727 C CA . TYR A 1 92 ? -10.048 10.667 3.908 1.00 91.38 92 TYR A CA 1
ATOM 728 C C . TYR A 1 92 ? -8.781 9.848 3.634 1.00 91.38 92 TYR A C 1
ATOM 730 O O . TYR A 1 92 ? -7.770 10.445 3.272 1.00 91.38 92 TYR A O 1
ATOM 738 N N . PRO A 1 93 ? -8.802 8.519 3.834 1.00 94.81 93 PRO A N 1
ATOM 739 C CA . PRO A 1 93 ? -7.583 7.720 3.820 1.00 94.81 93 PRO A CA 1
ATOM 740 C C . PRO A 1 93 ? -6.788 7.884 2.521 1.00 94.81 93 PRO A C 1
ATOM 742 O O . PRO A 1 93 ? -7.351 8.011 1.430 1.00 94.81 93 PRO A O 1
ATOM 745 N N . GLU A 1 94 ? -5.468 7.875 2.654 1.00 95.50 94 GLU A N 1
ATOM 746 C CA . GLU A 1 94 ? -4.524 8.129 1.568 1.00 95.50 94 GLU A CA 1
ATOM 747 C C . GLU A 1 94 ? -3.371 7.122 1.611 1.00 95.50 94 GLU A C 1
ATOM 749 O O . GLU A 1 94 ? -3.014 6.615 2.677 1.00 95.50 94 GLU A O 1
ATOM 754 N N . LEU A 1 95 ? -2.766 6.852 0.454 1.00 93.19 95 LEU A N 1
ATOM 755 C CA . LEU A 1 95 ? -1.510 6.116 0.391 1.00 93.19 95 LEU A CA 1
ATOM 756 C C . LEU A 1 95 ? -0.361 7.049 0.764 1.00 93.19 95 LEU A C 1
ATOM 758 O O . LEU A 1 95 ? -0.238 8.159 0.236 1.00 93.19 95 LEU A O 1
ATOM 762 N N . VAL A 1 96 ? 0.514 6.576 1.644 1.00 93.75 96 VAL A N 1
ATOM 763 C CA . VAL A 1 96 ? 1.667 7.330 2.131 1.00 93.75 96 VAL A CA 1
ATOM 764 C C . VAL A 1 96 ? 2.922 6.495 1.960 1.00 93.75 96 VAL A C 1
ATOM 766 O O . VAL A 1 96 ? 2.973 5.344 2.388 1.00 93.75 96 VAL A O 1
ATOM 769 N N . LEU A 1 97 ? 3.941 7.096 1.349 1.00 91.69 97 LEU A N 1
ATOM 770 C CA . LEU A 1 97 ? 5.306 6.582 1.371 1.00 91.69 97 LEU A CA 1
ATOM 771 C C . LEU A 1 97 ? 6.062 7.289 2.496 1.00 91.69 97 LEU A C 1
ATOM 773 O O . LEU A 1 97 ? 6.147 8.523 2.510 1.00 91.69 97 LEU A O 1
ATOM 777 N N . LYS A 1 98 ? 6.612 6.518 3.431 1.00 92.31 98 LYS A N 1
ATOM 778 C CA . LYS A 1 98 ? 7.357 7.023 4.587 1.00 92.31 98 LYS A CA 1
ATOM 779 C C . LYS A 1 98 ? 8.788 6.523 4.567 1.00 92.31 98 LYS A C 1
ATOM 781 O O . LYS A 1 98 ? 9.034 5.411 4.115 1.00 92.31 98 LYS A O 1
ATOM 786 N N . LYS A 1 99 ? 9.709 7.319 5.108 1.00 91.06 99 LYS A N 1
ATOM 787 C CA . LYS A 1 99 ? 11.056 6.891 5.498 1.00 91.06 99 LYS A CA 1
ATOM 788 C C . LYS A 1 99 ? 11.188 7.062 7.005 1.00 91.06 99 LYS A C 1
ATOM 790 O O . LYS A 1 99 ? 11.317 8.182 7.495 1.00 91.06 99 LYS A O 1
ATOM 795 N N . GLY A 1 100 ? 11.098 5.965 7.752 1.00 87.69 100 GLY A N 1
ATOM 796 C CA . GLY A 1 100 ? 10.912 6.038 9.202 1.00 87.69 100 GLY A CA 1
ATOM 797 C C . GLY A 1 100 ? 9.621 6.790 9.556 1.00 87.69 100 GLY A C 1
ATOM 798 O O . GLY A 1 100 ? 8.535 6.380 9.155 1.00 87.69 100 GLY A O 1
ATOM 799 N N . SER A 1 101 ? 9.730 7.901 10.289 1.00 88.06 101 SER A N 1
ATOM 800 C CA . SER A 1 101 ? 8.590 8.749 10.672 1.00 88.06 101 SER A CA 1
ATOM 801 C C . SER A 1 101 ? 8.249 9.848 9.656 1.00 88.06 101 SER A C 1
ATOM 803 O O . SER A 1 101 ? 7.185 10.460 9.754 1.00 88.06 101 SER A O 1
ATOM 805 N N . GLU A 1 102 ? 9.120 10.112 8.681 1.00 92.69 102 GLU A N 1
ATOM 806 C CA . GLU A 1 102 ? 8.944 11.204 7.723 1.00 92.69 102 GLU A CA 1
ATOM 807 C C . GLU A 1 102 ? 8.131 10.762 6.504 1.00 92.69 102 GLU A C 1
ATOM 809 O O . GLU A 1 102 ? 8.387 9.709 5.920 1.00 92.69 102 GLU A O 1
ATOM 814 N N . LYS A 1 103 ? 7.170 11.589 6.073 1.00 92.62 103 LYS A N 1
ATOM 815 C CA . LYS A 1 103 ? 6.379 11.350 4.856 1.00 92.62 103 LYS A CA 1
ATOM 816 C C . LYS A 1 103 ? 7.111 11.918 3.641 1.00 92.62 103 LYS A C 1
ATOM 818 O O . LYS A 1 103 ? 7.293 13.127 3.550 1.00 92.62 103 LYS A O 1
ATOM 823 N N . TYR A 1 104 ? 7.478 11.052 2.703 1.00 90.50 104 TYR A N 1
ATOM 824 C CA . TYR A 1 104 ? 8.151 11.428 1.454 1.00 90.50 104 TYR A CA 1
ATOM 825 C C . TYR A 1 104 ? 7.149 11.703 0.336 1.00 90.50 104 TYR A C 1
ATOM 827 O O . TYR A 1 104 ? 7.356 12.585 -0.492 1.00 90.50 104 TYR A O 1
ATOM 835 N N . PHE A 1 105 ? 6.048 10.954 0.319 1.00 90.88 105 PHE A N 1
ATOM 836 C CA . PHE A 1 105 ? 5.003 11.105 -0.680 1.00 90.88 105 PHE A CA 1
ATOM 837 C C . PHE A 1 105 ? 3.625 10.828 -0.075 1.00 90.88 105 PHE A C 1
ATOM 839 O O . PHE A 1 105 ? 3.474 9.976 0.804 1.00 90.88 105 PHE A O 1
ATOM 846 N N . ARG A 1 106 ? 2.617 11.553 -0.566 1.00 93.25 106 ARG A N 1
ATOM 847 C CA . ARG A 1 106 ? 1.202 11.373 -0.229 1.00 93.25 106 ARG A CA 1
ATOM 848 C C . ARG A 1 106 ? 0.408 11.324 -1.521 1.00 93.25 106 ARG A C 1
ATOM 850 O O . ARG A 1 106 ? 0.511 12.236 -2.335 1.00 93.25 106 ARG A O 1
ATOM 857 N N . SER A 1 107 ? -0.429 10.305 -1.675 1.00 93.06 107 SER A N 1
ATOM 858 C CA . SER A 1 107 ? -1.280 10.168 -2.857 1.00 93.06 1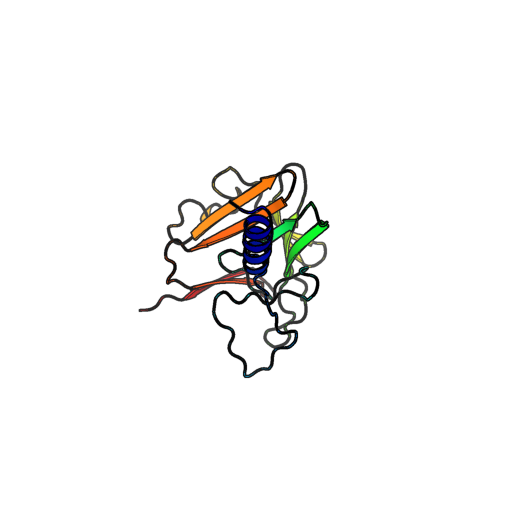07 SER A CA 1
ATOM 859 C C . SER A 1 107 ? -2.431 11.165 -2.894 1.00 93.06 107 SER A C 1
ATOM 861 O O . SER A 1 107 ? -3.115 11.245 -3.908 1.00 93.06 107 SER A O 1
ATOM 863 N N . CYS A 1 108 ? -2.697 11.868 -1.788 1.00 92.75 108 CYS A N 1
ATOM 864 C CA . CYS A 1 108 ? -3.950 12.579 -1.536 1.00 92.75 108 CYS A CA 1
ATOM 865 C C . CYS A 1 108 ? -5.172 11.628 -1.546 1.00 92.75 108 CYS A C 1
ATOM 867 O O . CYS A 1 108 ? -5.038 10.441 -1.866 1.00 92.75 108 CYS A O 1
ATOM 869 N N . PRO A 1 109 ? -6.374 12.119 -1.190 1.00 93.56 109 PRO A N 1
ATOM 870 C CA . PRO A 1 109 ? -7.572 11.289 -1.159 1.00 93.56 109 PRO A CA 1
ATOM 871 C C . PRO A 1 109 ? -7.960 10.700 -2.519 1.00 93.56 109 PRO A C 1
ATOM 873 O O . PRO A 1 109 ? -7.740 11.301 -3.583 1.00 93.56 109 PRO A O 1
ATOM 876 N N . TRP A 1 110 ? -8.600 9.533 -2.453 1.00 92.19 110 TRP A N 1
ATOM 877 C CA . TRP A 1 110 ? -9.266 8.891 -3.581 1.00 92.19 110 TRP A CA 1
ATOM 878 C C . TRP A 1 110 ? -10.479 9.710 -4.037 1.00 92.19 110 TRP A C 1
ATOM 880 O O . TRP A 1 110 ? -11.349 10.038 -3.232 1.00 92.19 110 TRP A O 1
ATOM 890 N N . ASN A 1 111 ? -10.562 10.020 -5.332 1.00 90.50 111 ASN A N 1
ATOM 891 C CA . ASN A 1 111 ? -11.640 10.841 -5.902 1.00 90.50 111 ASN A CA 1
ATOM 892 C C . ASN A 1 111 ? -12.778 10.026 -6.552 1.00 90.50 111 ASN A C 1
ATOM 894 O O . ASN A 1 111 ? -13.640 10.594 -7.218 1.00 90.50 111 ASN A O 1
ATOM 898 N N . GLY A 1 112 ? -12.767 8.700 -6.396 1.00 88.06 112 GLY A N 1
ATOM 899 C CA . GLY A 1 112 ? -13.704 7.780 -7.048 1.00 88.06 112 GLY A CA 1
ATOM 900 C C . GLY A 1 112 ? -13.134 7.090 -8.290 1.00 88.06 112 GLY A C 1
ATOM 901 O O . GLY A 1 112 ? -13.628 6.031 -8.659 1.00 88.06 112 GLY A O 1
ATOM 902 N N . GLN A 1 113 ? -12.083 7.643 -8.901 1.00 85.50 113 GLN A N 1
ATOM 903 C CA . GLN A 1 113 ? -11.433 7.085 -10.093 1.00 85.50 113 GLN A CA 1
ATOM 904 C C . GLN A 1 113 ? -9.941 6.811 -9.881 1.00 85.50 113 GLN A C 1
ATOM 906 O O . GLN A 1 113 ? -9.419 5.819 -10.377 1.00 85.50 113 GLN A O 1
ATOM 911 N N . PHE A 1 114 ? -9.249 7.709 -9.183 1.00 89.38 114 PHE A N 1
ATOM 912 C CA . PHE A 1 114 ? -7.822 7.624 -8.892 1.00 89.38 114 PHE A CA 1
ATOM 913 C C . PHE A 1 114 ? -7.483 8.438 -7.633 1.00 89.38 114 PHE A C 1
ATOM 915 O O . PHE A 1 114 ? -8.308 9.187 -7.099 1.00 89.38 114 PHE A O 1
ATOM 922 N N . PHE A 1 115 ? -6.253 8.304 -7.141 1.00 91.31 115 PHE A N 1
ATOM 923 C CA . PHE A 1 115 ? -5.742 9.167 -6.079 1.00 91.31 115 PHE A CA 1
ATOM 924 C C . PHE A 1 115 ? -5.329 10.524 -6.644 1.00 91.31 115 PHE A C 1
ATOM 926 O O . PHE A 1 115 ? -4.573 10.586 -7.608 1.00 91.31 115 PHE A O 1
ATOM 933 N N . SER A 1 116 ? -5.797 11.617 -6.043 1.00 90.56 116 SER A N 1
ATOM 934 C CA . SER A 1 116 ? -5.662 12.964 -6.629 1.00 90.56 116 SER A CA 1
ATOM 935 C C . SER A 1 116 ? -4.208 13.425 -6.844 1.00 90.56 116 SER A C 1
ATOM 937 O O . SER A 1 116 ? -3.950 14.235 -7.728 1.00 90.56 116 SER A O 1
ATOM 939 N N . GLY A 1 117 ? -3.267 12.900 -6.062 1.00 89.44 117 GLY A N 1
ATOM 940 C CA . GLY A 1 117 ? -1.823 13.126 -6.165 1.00 89.44 117 GLY A CA 1
ATOM 941 C C . GLY A 1 117 ? -1.078 12.098 -7.025 1.00 89.44 117 GLY A C 1
ATOM 942 O O . GLY A 1 117 ? 0.147 12.106 -7.022 1.00 89.44 117 GLY A O 1
ATOM 943 N N . ILE A 1 118 ? -1.792 11.208 -7.727 1.00 87.06 118 ILE A N 1
ATOM 944 C CA . ILE A 1 118 ? -1.239 10.265 -8.716 1.00 87.06 118 ILE A CA 1
ATOM 945 C C . ILE A 1 118 ? -2.106 10.306 -9.993 1.00 87.06 118 ILE A C 1
ATOM 947 O O . ILE A 1 118 ? -2.837 9.351 -10.294 1.00 87.06 118 ILE A O 1
ATOM 951 N N . PRO A 1 119 ? -2.108 11.429 -10.737 1.00 84.75 119 PRO A N 1
ATOM 952 C CA . PRO A 1 119 ? -2.914 11.571 -11.950 1.00 84.75 119 PRO A CA 1
ATOM 953 C C . PRO A 1 119 ? -2.548 10.558 -13.047 1.00 84.75 119 PRO A C 1
ATOM 955 O O . PRO A 1 119 ? -3.371 10.298 -13.919 1.00 84.75 119 PRO A O 1
ATOM 958 N N . GLU A 1 120 ? -1.366 9.941 -12.991 1.00 82.81 120 GLU A N 1
ATOM 959 C CA . GLU A 1 120 ? -0.893 8.909 -13.923 1.00 82.81 120 GLU A CA 1
ATOM 960 C C . GLU A 1 120 ? -1.748 7.633 -13.887 1.00 82.81 120 GLU A C 1
ATOM 962 O O . GLU A 1 120 ? -1.752 6.860 -14.844 1.00 82.81 120 GLU A O 1
ATOM 967 N N . LEU A 1 121 ? -2.503 7.403 -12.805 1.00 81.25 121 LEU A N 1
ATOM 968 C CA . LEU A 1 121 ? -3.446 6.282 -12.726 1.00 81.25 121 LEU A CA 1
ATOM 969 C C . LEU A 1 121 ? -4.708 6.528 -13.567 1.00 81.25 121 LEU A C 1
ATOM 971 O O . LEU A 1 121 ? -5.452 5.590 -13.857 1.00 81.25 121 LEU A O 1
ATOM 975 N N . LYS A 1 122 ? -4.975 7.777 -13.964 1.00 82.25 122 LYS A N 1
ATOM 976 C CA . LYS A 1 122 ? -6.163 8.130 -14.739 1.00 82.25 122 LYS A CA 1
ATOM 977 C C . LYS A 1 122 ? -6.069 7.551 -16.151 1.00 82.25 122 LYS A C 1
ATOM 979 O O . LYS A 1 122 ? -5.206 7.931 -16.934 1.00 82.25 122 LYS A O 1
ATOM 984 N N . GLY A 1 123 ? -7.027 6.697 -16.510 1.00 76.62 123 GLY A N 1
ATOM 985 C CA . GLY A 1 123 ? -7.169 6.201 -17.882 1.00 76.62 123 GLY A CA 1
ATOM 986 C C . GLY A 1 123 ? -6.093 5.202 -18.310 1.00 76.62 123 GLY A C 1
ATOM 987 O O . GLY A 1 123 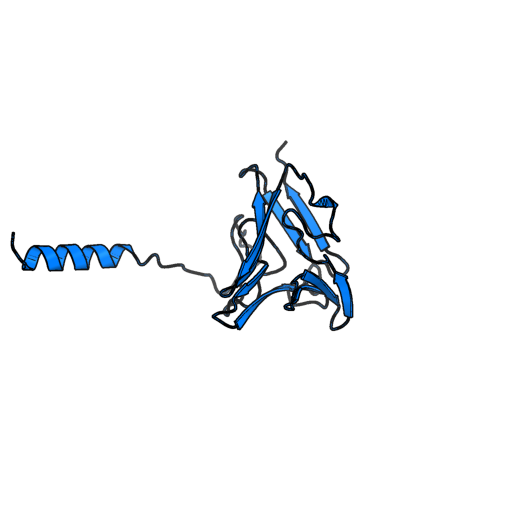? -5.886 5.020 -19.508 1.00 76.62 123 GLY A O 1
ATOM 988 N N . THR A 1 124 ? -5.412 4.549 -17.360 1.00 81.00 124 THR A N 1
ATOM 989 C CA . THR A 1 124 ? -4.541 3.418 -17.697 1.00 81.00 124 THR A CA 1
ATOM 990 C C . THR A 1 124 ? -5.347 2.302 -18.369 1.00 81.00 124 THR A C 1
ATOM 992 O O . THR A 1 124 ? -6.467 1.989 -17.970 1.00 81.00 124 THR A O 1
ATOM 995 N N . THR A 1 125 ? -4.775 1.695 -19.407 1.00 83.25 125 THR A N 1
ATOM 996 C CA . THR A 1 125 ? -5.363 0.550 -20.124 1.00 83.25 125 THR A CA 1
ATOM 997 C C . THR A 1 125 ? -4.757 -0.782 -19.690 1.00 83.25 125 THR A C 1
ATOM 999 O O . THR A 1 125 ? -5.094 -1.830 -20.245 1.00 83.25 125 THR A O 1
ATOM 1002 N N . VAL A 1 126 ? -3.861 -0.752 -18.696 1.00 85.19 126 VAL A N 1
ATOM 1003 C CA . VAL A 1 126 ? -3.145 -1.937 -18.211 1.00 85.19 126 VAL A CA 1
ATOM 1004 C C . VAL A 1 126 ? -3.715 -2.452 -16.893 1.00 85.19 126 VAL A C 1
ATOM 1006 O O . VAL A 1 126 ? -3.838 -3.666 -16.718 1.00 85.19 126 VAL A O 1
ATOM 1009 N N . TYR A 1 127 ? -4.091 -1.546 -15.990 1.00 86.81 127 TYR A N 1
ATOM 1010 C CA . TYR A 1 127 ? -4.539 -1.885 -14.642 1.00 86.81 127 TYR A CA 1
ATOM 1011 C C . TYR A 1 127 ? -5.969 -1.419 -14.387 1.00 86.81 127 TYR A C 1
ATOM 1013 O O . TYR A 1 127 ? -6.355 -0.331 -14.801 1.00 86.81 127 TYR A O 1
ATOM 1021 N N . ASN A 1 128 ? -6.716 -2.202 -13.618 1.00 89.38 128 ASN A N 1
ATOM 1022 C CA . ASN A 1 128 ? -7.919 -1.742 -12.938 1.00 89.38 128 ASN A CA 1
ATOM 1023 C C . ASN A 1 128 ? -7.563 -1.464 -11.482 1.00 89.38 128 ASN A C 1
ATOM 1025 O O . ASN A 1 128 ? -7.189 -2.380 -10.754 1.00 89.38 128 ASN A O 1
ATOM 1029 N N . PHE A 1 129 ? -7.654 -0.205 -11.063 1.00 89.88 129 PHE A N 1
ATOM 1030 C CA . PHE A 1 129 ? -7.379 0.202 -9.689 1.00 89.88 129 PHE A CA 1
ATOM 1031 C C . PHE A 1 129 ? -8.665 0.260 -8.877 1.00 89.88 129 PHE A C 1
ATOM 1033 O O . PHE A 1 129 ? -9.640 0.875 -9.300 1.00 89.88 129 PHE A O 1
ATOM 1040 N N . ASN A 1 130 ? -8.631 -0.330 -7.687 1.00 91.75 130 ASN A N 1
ATOM 1041 C CA . ASN A 1 130 ? -9.767 -0.391 -6.785 1.00 91.75 130 ASN A CA 1
ATOM 1042 C C . ASN A 1 130 ? -9.366 0.143 -5.413 1.00 91.75 130 ASN A C 1
ATOM 1044 O O . ASN A 1 130 ? -8.360 -0.273 -4.833 1.00 91.75 130 ASN A O 1
ATOM 1048 N N . PHE A 1 131 ? -10.197 1.032 -4.880 1.00 94.56 131 PHE A N 1
ATOM 1049 C CA . PHE A 1 131 ? -10.080 1.533 -3.522 1.00 94.56 131 PHE A CA 1
ATOM 1050 C C . PHE A 1 131 ? -11.388 1.292 -2.780 1.00 94.56 131 PHE A C 1
ATOM 1052 O O . PHE A 1 131 ? -12.458 1.708 -3.228 1.00 94.56 131 PHE A O 1
ATOM 1059 N N . VAL A 1 132 ? -11.295 0.619 -1.641 1.00 95.56 132 VAL A N 1
ATOM 1060 C CA . VAL A 1 132 ? -12.429 0.318 -0.772 1.00 95.56 132 VAL A CA 1
ATOM 1061 C C . VAL A 1 132 ? -12.196 1.011 0.556 1.00 95.56 132 VAL A C 1
ATOM 1063 O O . VAL A 1 132 ? -11.117 0.905 1.125 1.00 95.56 132 VAL A O 1
ATOM 1066 N N . SER A 1 133 ? -13.213 1.711 1.054 1.00 95.56 133 SER A N 1
ATOM 1067 C CA . SER A 1 133 ? -13.213 2.310 2.387 1.00 95.56 133 SER A CA 1
ATOM 1068 C C . SER A 1 133 ? -14.596 2.143 3.001 1.00 95.56 133 SER A C 1
ATOM 1070 O O . SER A 1 133 ? -15.568 2.757 2.559 1.00 95.56 133 SER A O 1
ATOM 1072 N N . ASN A 1 134 ? -14.712 1.235 3.967 1.00 95.50 134 ASN A N 1
ATOM 1073 C CA . ASN A 1 134 ? -15.958 0.945 4.666 1.00 95.50 134 ASN A CA 1
ATOM 1074 C C . ASN A 1 134 ? -15.685 0.562 6.133 1.00 95.50 134 ASN A C 1
ATOM 1076 O O . ASN A 1 134 ? -14.555 0.613 6.600 1.00 95.50 134 ASN A O 1
ATOM 1080 N N . LYS A 1 135 ? -16.730 0.180 6.881 1.00 95.62 135 LYS A N 1
ATOM 1081 C CA . LYS A 1 135 ? -16.618 -0.156 8.315 1.00 95.62 135 LYS A CA 1
ATOM 1082 C C . LYS A 1 135 ? -15.789 -1.414 8.615 1.00 95.62 135 LYS A C 1
ATOM 1084 O O . LYS A 1 135 ? -15.431 -1.626 9.765 1.00 95.62 135 LYS A O 1
ATOM 1089 N N . GLY A 1 136 ? -15.581 -2.285 7.631 1.00 96.75 136 GLY A N 1
ATOM 1090 C CA . GLY A 1 136 ? -14.835 -3.531 7.785 1.00 96.75 136 GLY A CA 1
ATOM 1091 C C . GLY A 1 136 ? -13.389 -3.434 7.315 1.00 96.75 136 GLY A C 1
ATOM 1092 O O . GLY A 1 136 ? -12.517 -4.000 7.956 1.00 96.75 136 GLY A O 1
ATOM 1093 N N . GLU A 1 137 ? -13.125 -2.734 6.216 1.00 96.50 137 GLU A N 1
ATOM 1094 C CA . GLU A 1 137 ? -11.789 -2.666 5.623 1.00 96.50 137 GLU A CA 1
ATOM 1095 C C . GLU A 1 137 ? -11.570 -1.371 4.837 1.00 96.50 137 GLU A C 1
ATOM 1097 O O . GLU A 1 137 ? -12.509 -0.781 4.289 1.00 96.50 137 GLU A O 1
ATOM 1102 N N . VAL A 1 138 ? -10.305 -0.953 4.774 1.00 97.19 138 VAL A N 1
ATOM 1103 C CA . VAL A 1 138 ? -9.837 0.187 3.985 1.00 97.19 138 VAL A CA 1
ATOM 1104 C C . VAL A 1 138 ? -8.605 -0.247 3.211 1.00 97.19 138 VAL A C 1
ATOM 1106 O O . VAL A 1 138 ? -7.537 -0.383 3.798 1.00 97.19 138 VAL A O 1
ATOM 1109 N N . TYR A 1 139 ? -8.722 -0.469 1.906 1.00 95.06 139 TYR A N 1
ATOM 1110 C CA . TYR A 1 139 ? -7.604 -0.979 1.119 1.00 95.06 139 TYR A CA 1
ATOM 1111 C C . TYR A 1 139 ? -7.555 -0.427 -0.302 1.00 95.06 139 TYR A C 1
ATOM 1113 O O . TYR A 1 139 ? -8.564 -0.070 -0.912 1.00 95.06 139 TYR A O 1
ATOM 1121 N N . PHE A 1 140 ? -6.342 -0.424 -0.838 1.00 92.94 140 PHE A N 1
ATOM 1122 C CA . PHE A 1 140 ? -6.018 -0.244 -2.237 1.00 92.94 140 PHE A CA 1
ATOM 1123 C C . PHE A 1 140 ? -5.631 -1.595 -2.841 1.00 92.94 140 PHE A C 1
ATOM 1125 O O . PHE A 1 140 ? -4.927 -2.392 -2.225 1.00 92.94 140 PHE A O 1
ATOM 1132 N N . SER A 1 141 ? -6.103 -1.858 -4.050 1.00 91.44 141 SER A N 1
ATOM 1133 C CA . SER A 1 141 ? -5.783 -3.058 -4.823 1.00 91.44 141 SER A CA 1
ATOM 1134 C C . SER A 1 141 ? -5.728 -2.709 -6.301 1.00 91.44 141 SER A C 1
ATOM 1136 O O . 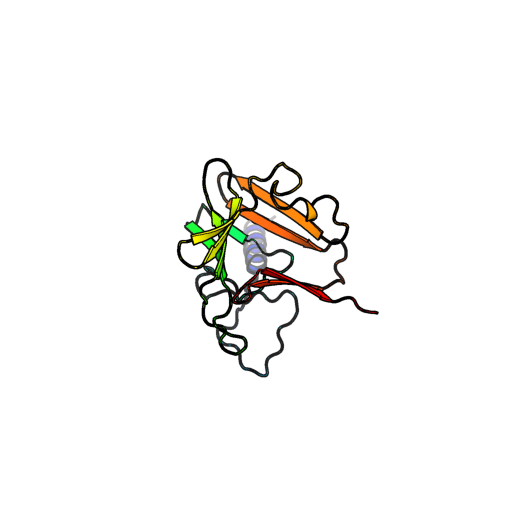SER A 1 141 ? -6.256 -1.678 -6.734 1.00 91.44 141 SER A O 1
ATOM 1138 N N . PHE A 1 142 ? -5.089 -3.569 -7.080 1.00 88.50 142 PHE A N 1
ATOM 1139 C CA . PHE A 1 142 ? -5.142 -3.474 -8.526 1.00 88.50 142 PHE A CA 1
ATOM 1140 C C . PHE A 1 142 ? -5.266 -4.855 -9.145 1.00 88.50 142 PHE A C 1
ATOM 1142 O O . PHE A 1 142 ? -4.782 -5.833 -8.585 1.00 88.50 142 PHE A O 1
ATOM 1149 N N . ASP A 1 143 ? -5.871 -4.904 -10.321 1.00 88.00 143 ASP A N 1
ATOM 1150 C CA . ASP A 1 143 ? -5.953 -6.089 -11.162 1.00 88.00 143 ASP A CA 1
ATOM 1151 C C . ASP A 1 143 ? -5.390 -5.777 -12.547 1.00 88.00 143 ASP A C 1
ATOM 1153 O O . ASP A 1 143 ? -5.403 -4.628 -12.997 1.00 88.00 143 ASP A O 1
ATOM 1157 N N . MET A 1 144 ? -4.910 -6.801 -13.249 1.00 86.69 144 MET A N 1
ATOM 1158 C CA . MET A 1 144 ? -4.493 -6.659 -14.644 1.00 86.69 144 MET A CA 1
ATOM 1159 C C . MET A 1 144 ? -5.711 -6.729 -15.561 1.00 86.69 144 MET A C 1
ATOM 1161 O O . MET A 1 144 ? -6.516 -7.655 -15.456 1.00 86.69 144 MET A O 1
ATOM 1165 N N . ILE A 1 145 ? -5.818 -5.800 -16.514 1.00 88.19 145 ILE A N 1
ATOM 1166 C CA . ILE A 1 145 ? -6.854 -5.867 -17.557 1.00 88.19 145 ILE A CA 1
ATOM 1167 C C . ILE A 1 145 ? -6.618 -7.091 -18.454 1.00 88.19 145 ILE A C 1
ATOM 1169 O O . ILE A 1 145 ? -7.550 -7.832 -18.764 1.00 88.19 145 ILE A O 1
ATOM 1173 N N . ARG A 1 146 ? -5.360 -7.343 -18.834 1.00 85.69 146 ARG A N 1
ATOM 1174 C CA . ARG A 1 146 ? -4.947 -8.575 -19.520 1.00 85.69 146 ARG A CA 1
ATOM 1175 C C . ARG A 1 146 ? -4.302 -9.522 -18.519 1.00 85.69 146 ARG A C 1
ATOM 1177 O O . ARG A 1 146 ? -3.220 -9.237 -18.021 1.00 85.69 146 ARG A O 1
ATOM 1184 N N . LYS A 1 147 ? -4.941 -10.665 -18.266 1.00 80.75 147 LYS A N 1
ATOM 1185 C CA . LYS A 1 147 ? -4.477 -11.641 -17.264 1.00 80.75 147 LYS A CA 1
ATOM 1186 C C . LYS A 1 147 ? -3.149 -12.328 -17.606 1.00 80.75 147 LYS A C 1
ATOM 1188 O O . LYS A 1 147 ? -2.546 -12.902 -16.713 1.00 80.75 147 LYS A O 1
ATOM 1193 N N . SER A 1 148 ? -2.711 -12.280 -18.865 1.00 78.75 148 SER A N 1
ATOM 1194 C CA . SER A 1 148 ? -1.418 -12.826 -19.297 1.00 78.75 148 SER A CA 1
ATOM 1195 C C . SER A 1 148 ? -0.229 -11.908 -18.994 1.00 78.75 148 SER A C 1
ATOM 1197 O O . SER A 1 148 ? 0.905 -12.357 -19.059 1.00 78.75 148 SER A O 1
ATOM 1199 N N . VAL A 1 149 ? -0.460 -10.627 -18.680 1.00 78.62 149 VAL A N 1
ATOM 1200 C CA . VAL A 1 149 ? 0.618 -9.670 -18.399 1.00 78.62 149 VAL A CA 1
ATOM 1201 C C . VAL A 1 149 ? 0.963 -9.726 -16.919 1.00 78.62 149 VAL A C 1
ATOM 1203 O O . VAL A 1 149 ? 0.097 -9.530 -16.065 1.00 78.62 149 VAL A O 1
ATOM 1206 N N . ILE A 1 150 ? 2.240 -9.931 -16.612 1.00 77.00 150 ILE A N 1
ATOM 1207 C CA . ILE A 1 150 ? 2.735 -9.968 -15.237 1.00 77.00 150 ILE A CA 1
ATOM 1208 C C . ILE A 1 150 ? 3.190 -8.565 -14.839 1.00 77.00 150 ILE A C 1
ATOM 1210 O O . ILE A 1 150 ? 3.930 -7.897 -15.563 1.00 77.00 150 ILE A O 1
ATOM 1214 N N . SER A 1 151 ? 2.765 -8.094 -13.667 1.00 79.94 151 SER A N 1
ATOM 1215 C CA . SER A 1 151 ? 3.246 -6.833 -13.110 1.00 79.94 151 SER A CA 1
ATOM 1216 C C . SER A 1 151 ? 3.360 -6.896 -11.597 1.00 79.94 151 SER A C 1
ATOM 1218 O O . SER A 1 151 ? 2.524 -7.495 -10.929 1.00 79.94 151 SER A O 1
ATOM 1220 N N . ARG A 1 152 ? 4.385 -6.235 -11.057 1.00 77.50 152 ARG A N 1
ATOM 1221 C CA . ARG A 1 152 ? 4.617 -6.102 -9.617 1.00 77.50 152 ARG A CA 1
ATOM 1222 C C . ARG A 1 152 ? 5.148 -4.720 -9.291 1.00 77.50 152 ARG A C 1
ATOM 1224 O O . ARG A 1 152 ? 5.949 -4.167 -10.046 1.00 77.50 152 ARG A O 1
ATOM 1231 N N . ALA A 1 153 ? 4.712 -4.179 -8.165 1.00 79.56 153 ALA A N 1
ATOM 1232 C CA . ALA A 1 153 ? 5.293 -2.973 -7.601 1.00 79.56 153 ALA A CA 1
ATOM 1233 C C . ALA A 1 153 ? 6.287 -3.343 -6.499 1.00 79.56 153 ALA A C 1
ATOM 1235 O O . ALA A 1 153 ? 5.975 -4.190 -5.668 1.00 79.56 153 ALA A O 1
ATOM 1236 N N . VAL A 1 154 ? 7.463 -2.726 -6.512 1.00 77.31 154 VAL A N 1
ATOM 1237 C CA . VAL A 1 154 ? 8.576 -3.002 -5.603 1.00 77.31 154 VAL A CA 1
ATOM 1238 C C . VAL A 1 154 ? 8.974 -1.718 -4.907 1.00 77.31 154 VAL A C 1
ATOM 1240 O O . VAL A 1 154 ? 9.036 -0.662 -5.536 1.00 77.31 154 VAL A O 1
ATOM 1243 N N . LEU A 1 155 ? 9.266 -1.807 -3.615 1.00 79.50 155 LEU A N 1
ATOM 1244 C CA . LEU A 1 155 ? 9.877 -0.706 -2.886 1.00 79.50 155 LEU A CA 1
ATOM 1245 C C . LEU A 1 155 ? 11.385 -0.958 -2.761 1.00 79.50 155 LEU A C 1
ATOM 1247 O O . LEU A 1 155 ? 11.810 -1.916 -2.117 1.00 79.50 155 LEU A O 1
ATOM 1251 N N . SER A 1 156 ? 12.192 -0.119 -3.408 1.00 73.12 156 SER A N 1
ATOM 1252 C CA . SER A 1 156 ? 13.648 -0.099 -3.247 1.00 73.12 156 SER A CA 1
ATOM 1253 C C . SER A 1 156 ? 14.036 0.801 -2.067 1.00 73.12 156 SER A C 1
ATOM 1255 O O . SER A 1 156 ? 13.178 1.442 -1.463 1.00 73.12 156 SER A O 1
ATOM 1257 N N . GLN A 1 157 ? 15.322 0.875 -1.701 1.00 72.44 157 GLN A N 1
ATOM 1258 C CA . GLN A 1 157 ? 15.780 1.715 -0.577 1.00 72.44 157 GLN A CA 1
ATOM 1259 C C . GLN A 1 157 ? 15.524 3.219 -0.768 1.00 72.44 157 GLN A C 1
ATOM 1261 O O . GLN A 1 157 ? 15.570 3.982 0.203 1.00 72.44 157 GLN A O 1
ATOM 1266 N N . SER A 1 158 ? 15.309 3.659 -2.008 1.00 72.12 158 SER A N 1
ATOM 1267 C CA . SER A 1 158 ? 15.143 5.068 -2.359 1.00 72.12 158 SER A CA 1
ATOM 1268 C C . SER A 1 158 ? 13.771 5.392 -2.938 1.00 72.12 158 SER A C 1
ATOM 1270 O O . SER A 1 158 ? 13.328 6.529 -2.781 1.00 72.12 158 SER A O 1
ATOM 1272 N N . GLN A 1 159 ? 13.098 4.442 -3.594 1.00 73.44 159 GLN A N 1
ATOM 1273 C CA . GLN A 1 159 ? 11.906 4.755 -4.376 1.00 73.44 159 GLN A CA 1
ATOM 1274 C C . GLN A 1 159 ? 10.937 3.580 -4.541 1.00 73.44 159 GLN A C 1
ATOM 1276 O O . GLN A 1 159 ? 11.242 2.420 -4.280 1.00 73.44 159 GLN A O 1
ATOM 1281 N N . TYR A 1 160 ? 9.740 3.922 -5.001 1.00 78.62 160 TYR A N 1
ATOM 1282 C CA . TYR A 1 160 ? 8.747 2.981 -5.495 1.00 78.62 160 TYR A CA 1
ATOM 1283 C C . TYR A 1 160 ? 8.959 2.741 -6.991 1.00 78.62 160 TYR A C 1
ATOM 1285 O O . TYR A 1 160 ? 9.059 3.688 -7.768 1.00 78.62 160 TYR A O 1
ATOM 1293 N N . GLU A 1 161 ? 8.989 1.475 -7.392 1.00 76.88 161 GLU A N 1
ATOM 1294 C CA . GLU A 1 161 ? 9.213 1.036 -8.767 1.00 76.88 161 GLU A CA 1
ATOM 1295 C C . GLU A 1 161 ? 8.112 0.070 -9.192 1.00 76.88 161 GLU A C 1
ATOM 1297 O O . GLU A 1 161 ? 7.570 -0.688 -8.389 1.00 76.88 161 GLU A O 1
ATOM 1302 N N . ARG A 1 162 ? 7.767 0.071 -10.479 1.00 79.69 162 ARG A N 1
ATOM 1303 C CA . ARG A 1 162 ? 6.782 -0.853 -11.041 1.00 79.69 162 ARG A CA 1
ATOM 1304 C C . ARG A 1 162 ? 7.382 -1.561 -12.238 1.00 79.69 162 ARG A C 1
ATOM 1306 O O . ARG A 1 162 ? 7.785 -0.923 -13.203 1.00 79.69 162 ARG A O 1
ATOM 1313 N N . TYR A 1 163 ? 7.389 -2.884 -12.164 1.00 78.62 163 TYR A N 1
ATOM 1314 C CA . TYR A 1 163 ? 7.890 -3.764 -13.205 1.00 78.62 163 TYR A CA 1
ATOM 1315 C C . TYR A 1 163 ? 6.714 -4.395 -13.950 1.00 78.62 163 TYR A C 1
ATOM 1317 O O . TYR A 1 163 ? 5.686 -4.737 -13.349 1.00 78.62 163 TYR A O 1
ATOM 1325 N N . MET A 1 164 ? 6.868 -4.545 -15.262 1.00 80.06 164 MET A N 1
ATOM 1326 C CA . MET A 1 164 ? 5.914 -5.211 -16.141 1.00 80.06 164 MET A CA 1
ATOM 1327 C C . MET A 1 164 ? 6.680 -6.141 -17.071 1.00 80.06 164 MET A C 1
ATOM 1329 O O . MET A 1 164 ? 7.655 -5.724 -17.690 1.00 80.06 164 MET A O 1
ATOM 1333 N N . TRP A 1 165 ? 6.241 -7.389 -17.137 1.00 77.12 165 TRP A N 1
ATOM 1334 C CA . TRP A 1 165 ? 6.736 -8.376 -18.082 1.00 77.12 165 TRP A CA 1
ATOM 1335 C C . TRP A 1 165 ? 5.795 -8.407 -19.279 1.00 77.12 165 TRP A C 1
ATOM 1337 O O . TRP A 1 165 ? 4.595 -8.646 -19.130 1.00 77.12 165 TRP A O 1
ATOM 1347 N N . VAL A 1 166 ? 6.351 -8.118 -20.450 1.00 70.75 166 VAL A N 1
ATOM 1348 C CA . VAL A 1 166 ? 5.655 -8.148 -21.733 1.00 70.75 166 VAL A CA 1
ATOM 1349 C C . VAL A 1 166 ? 6.319 -9.254 -22.539 1.00 70.75 166 VAL A C 1
ATOM 1351 O O . VAL A 1 166 ? 7.523 -9.190 -22.768 1.00 70.75 166 VAL A O 1
ATOM 1354 N N . GLU A 1 167 ? 5.560 -10.294 -22.875 1.00 68.31 167 GLU A N 1
ATOM 1355 C CA . GLU A 1 167 ? 6.005 -11.299 -23.843 1.00 68.31 167 GLU A CA 1
ATOM 1356 C C . GLU A 1 167 ? 5.988 -10.659 -25.239 1.00 68.31 167 GLU A C 1
ATOM 1358 O O . GLU A 1 167 ? 5.029 -9.949 -25.567 1.00 68.31 167 GLU A O 1
ATOM 1363 N N . ASP A 1 168 ? 7.065 -10.865 -26.002 1.00 54.28 168 ASP A N 1
ATOM 1364 C CA . ASP A 1 168 ? 7.217 -10.383 -27.384 1.00 54.28 168 ASP A CA 1
ATOM 1365 C C . ASP A 1 168 ? 6.226 -11.053 -28.355 1.00 54.28 168 ASP A C 1
ATOM 1367 O O . ASP A 1 168 ? 5.969 -12.274 -28.214 1.00 54.28 168 ASP A O 1
#

Sequence (168 aa):
MDIFAFVYLSSSLLFFYFVFSDAADSITQFQSLSDGTTLVSKDGSFALGFFSPGMKLGWDLRTDLDRYLFAWKSSDDPSPGNLTWGIELHNYPELVLKKGSEKYFRSCPWNGQFFSGIPELKGTTVYNFNFVSNKGEVYFSFDMIRKSVISRAVLSQSQYERYMWVED

InterPro domains:
  IPR000858 S-locus glycoprotein domain [PF00954] (105-167)
  IPR036426 Bulb-type lectin domain superfamily [G3DSA:2.90.10.10] (18-112)

Secondary structure (DSSP, 8-state):
--HHHHHHHHHHHHGGG-------S---TT-PPPTT---B-TTSSBBSSEE-TT--EEEETTTTEEEBEEEESSSS--SEEEEEEEEEPSSS-EEEEEETTEEEEE---B-SSSBTT-GGGTT-SSEEEEEEESSSEEEEEEEESSTT-EEEEEE-SS-EEEEEE---

pLDDT: mean 78.51, std 13.91, range [43.97, 97.19]

Organism: Quercus lobata (NCBI:txid97700)